Protein AF-W2DV90-F1 (afdb_monomer_lite)

Foldseek 3Di:
DKKKKAFADKPQVPVPPDDPDDDDLPWRWIKTKIAIDPPDPFADDLVVVQVLQCVVPVQKGFDFADRVRRIGMIIRTPDHDPHGGDMDIRDDPPDPPDPPPPPPDDD

Sequence (107 aa):
MIIKLTVSCIDNNDEESNLPSRFFPSAGSGHGWFQLEPATEEFPSHSVLSRALQEWNDDCVLMEYDATTGKGRFVIVDWYAPTSGTVIELGHVGDAGAIDRKISLSD

Radius of gyration: 16.85 Å; chains: 1; bounding box: 39×41×50 Å

pLDDT: mean 72.8, std 16.42, range [42.22, 91.19]

Secondary structure (DSSP, 8-state):
--EEEEEEEEE-----TT-----------EEEEEEE---SSSPPPHHHHHHHHHHH-TTEEEEEEETTTTEEEEEETTSPPPPTTPEEEE--TT-------------

Structure (mmCIF, N/CA/C/O backbone):
data_AF-W2DV90-F1
#
_entry.id   AF-W2DV90-F1
#
loop_
_atom_site.group_PDB
_atom_site.id
_atom_site.type_symbol
_atom_site.label_atom_id
_atom_site.label_alt_id
_atom_site.label_comp_id
_atom_site.label_asym_id
_atom_site.label_entity_id
_atom_site.label_seq_id
_atom_site.pdbx_PDB_ins_code
_atom_site.Cartn_x
_atom_site.Cartn_y
_atom_site.Cartn_z
_atom_site.occupancy
_atom_site.B_iso_or_equiv
_atom_site.auth_seq_id
_atom_site.auth_comp_id
_atom_site.auth_asym_id
_atom_site.auth_atom_id
_atom_site.pdbx_PDB_model_num
ATOM 1 N N . MET A 1 1 ? -15.623 -8.205 3.016 1.00 64.38 1 MET A N 1
ATOM 2 C CA . MET A 1 1 ? -14.766 -7.121 3.537 1.00 64.38 1 MET A CA 1
ATOM 3 C C . MET A 1 1 ? -13.965 -6.513 2.400 1.00 64.38 1 MET A C 1
ATOM 5 O O . MET A 1 1 ? -13.279 -7.249 1.709 1.00 64.38 1 MET A O 1
ATOM 9 N N . ILE A 1 2 ? -14.111 -5.207 2.180 1.00 73.38 2 ILE A N 1
ATOM 10 C CA . ILE A 1 2 ? -13.349 -4.436 1.186 1.00 73.38 2 ILE A CA 1
ATOM 11 C C . ILE A 1 2 ? -12.354 -3.590 1.974 1.00 73.38 2 ILE A C 1
ATOM 13 O O . ILE A 1 2 ? -12.765 -2.912 2.917 1.00 73.38 2 ILE A O 1
ATOM 17 N N . ILE A 1 3 ? -11.071 -3.650 1.623 1.00 84.38 3 ILE A N 1
ATOM 18 C CA . ILE A 1 3 ? -10.025 -2.880 2.304 1.00 84.38 3 ILE A CA 1
ATOM 19 C C . ILE A 1 3 ? -9.696 -1.682 1.422 1.00 84.38 3 ILE A C 1
ATOM 21 O O . ILE A 1 3 ? -9.261 -1.853 0.288 1.00 84.38 3 ILE A O 1
ATOM 25 N N . LYS A 1 4 ? -9.910 -0.470 1.935 1.00 86.94 4 LYS A N 1
ATOM 26 C CA . LYS A 1 4 ? -9.545 0.760 1.227 1.00 86.94 4 LYS A CA 1
ATOM 27 C C . LYS A 1 4 ? -8.239 1.287 1.791 1.00 86.94 4 LYS A C 1
ATOM 29 O O . LYS A 1 4 ? -8.156 1.558 2.989 1.00 86.94 4 LYS A O 1
ATOM 34 N N . LEU A 1 5 ? -7.237 1.420 0.934 1.00 88.38 5 LEU A N 1
ATOM 35 C CA . LEU A 1 5 ? -5.963 2.032 1.284 1.00 88.38 5 LEU A CA 1
ATOM 36 C C . LEU A 1 5 ? -5.772 3.303 0.465 1.00 88.38 5 LEU A C 1
ATOM 38 O O . LEU A 1 5 ? -5.913 3.306 -0.754 1.00 88.38 5 LEU A O 1
ATOM 42 N N . THR A 1 6 ? -5.440 4.387 1.142 1.00 90.19 6 THR A N 1
ATOM 43 C CA . THR A 1 6 ? -5.146 5.667 0.511 1.00 90.19 6 THR A CA 1
ATOM 44 C C . THR A 1 6 ? -3.642 5.846 0.492 1.00 90.19 6 THR A C 1
ATOM 46 O O . THR A 1 6 ? -2.996 5.871 1.544 1.00 90.19 6 THR A O 1
ATOM 49 N N . VAL A 1 7 ? -3.066 5.974 -0.698 1.00 88.62 7 VAL A N 1
ATOM 50 C CA . VAL A 1 7 ? -1.642 6.271 -0.843 1.00 88.62 7 VAL A CA 1
ATOM 51 C C . VAL A 1 7 ? -1.397 7.667 -0.291 1.00 88.62 7 VAL A C 1
ATOM 53 O O . VAL A 1 7 ? -1.967 8.643 -0.765 1.00 88.62 7 VAL A O 1
ATOM 56 N N . SER A 1 8 ? -0.578 7.773 0.744 1.00 85.69 8 SER A N 1
ATOM 57 C CA . SER A 1 8 ? -0.265 9.052 1.387 1.00 85.69 8 SER A CA 1
ATOM 58 C C . SER A 1 8 ? 0.985 9.690 0.790 1.00 85.69 8 SER A C 1
ATOM 60 O O . SER A 1 8 ? 1.056 10.909 0.670 1.00 85.69 8 SER A O 1
ATOM 62 N N . CYS A 1 9 ? 1.964 8.871 0.411 1.00 81.00 9 CYS A N 1
ATOM 63 C CA . CYS A 1 9 ? 3.214 9.325 -0.179 1.00 81.00 9 CYS A CA 1
ATOM 64 C C . CYS A 1 9 ? 3.724 8.272 -1.160 1.00 81.00 9 CYS A C 1
ATOM 66 O O . CYS A 1 9 ? 3.582 7.078 -0.900 1.00 81.00 9 CYS A O 1
ATOM 68 N N . ILE A 1 10 ? 4.355 8.714 -2.240 1.00 80.38 10 ILE A N 1
ATOM 69 C CA . ILE A 1 10 ? 5.123 7.853 -3.131 1.00 80.38 10 ILE A CA 1
ATOM 70 C C . ILE A 1 10 ? 6.570 8.316 -3.168 1.00 80.38 10 ILE A C 1
ATOM 72 O O . ILE A 1 10 ? 6.846 9.508 -3.259 1.00 80.38 10 ILE A O 1
ATOM 76 N N . ASP A 1 11 ? 7.469 7.346 -3.125 1.00 74.88 11 ASP A N 1
ATOM 77 C CA . ASP A 1 11 ? 8.871 7.473 -3.499 1.00 74.88 11 ASP A CA 1
ATOM 78 C C . ASP A 1 11 ? 9.059 6.572 -4.720 1.00 74.88 11 ASP A C 1
ATOM 80 O O . ASP A 1 11 ? 9.620 5.474 -4.693 1.00 74.88 11 ASP A O 1
ATOM 84 N N . ASN A 1 12 ? 8.452 7.021 -5.815 1.00 65.06 12 ASN A N 1
ATOM 85 C CA . ASN A 1 12 ? 9.002 6.715 -7.118 1.00 65.06 12 ASN A CA 1
ATOM 86 C C . ASN A 1 12 ? 10.237 7.604 -7.178 1.00 65.06 12 ASN A C 1
ATOM 88 O O . ASN A 1 12 ? 10.099 8.806 -6.972 1.00 65.06 12 ASN A O 1
ATOM 92 N N . ASN A 1 13 ? 11.427 7.038 -7.348 1.00 58.38 13 ASN A N 1
ATOM 93 C CA . ASN A 1 13 ? 12.667 7.797 -7.489 1.00 58.38 13 ASN A CA 1
ATOM 94 C C . ASN A 1 13 ? 12.619 8.630 -8.794 1.00 58.38 13 ASN A C 1
ATOM 96 O O . ASN A 1 13 ? 13.275 8.305 -9.778 1.00 58.38 13 ASN A O 1
ATOM 100 N N . ASP A 1 14 ? 11.777 9.665 -8.800 1.00 51.22 14 ASP A N 1
ATOM 101 C CA . ASP A 1 14 ? 11.445 10.590 -9.889 1.00 51.22 14 ASP A CA 1
ATOM 102 C C . ASP A 1 14 ? 12.391 11.804 -9.874 1.00 51.22 14 ASP A C 1
ATOM 104 O O . ASP A 1 14 ? 12.309 12.697 -10.717 1.00 51.22 14 ASP A O 1
ATOM 108 N N . GLU A 1 15 ? 13.361 11.833 -8.950 1.00 47.69 15 GLU A N 1
ATOM 109 C CA . GLU A 1 15 ? 14.490 12.768 -8.973 1.00 47.69 15 GLU A CA 1
ATOM 110 C C . GLU A 1 15 ? 15.501 12.414 -10.089 1.00 47.69 15 GLU A C 1
ATOM 112 O O . GLU A 1 15 ? 16.715 12.439 -9.904 1.00 47.69 15 GLU A O 1
ATOM 117 N N . GLU A 1 16 ? 14.998 12.120 -11.293 1.00 46.59 16 GLU A N 1
ATOM 118 C CA . GLU A 1 16 ? 15.754 12.082 -12.551 1.00 46.59 16 GLU A CA 1
ATOM 119 C C . GLU A 1 16 ? 15.677 13.434 -13.299 1.00 46.59 16 GLU A C 1
ATOM 121 O O . GLU A 1 16 ? 16.099 13.558 -14.443 1.00 46.59 16 GLU A O 1
ATOM 126 N N . SER A 1 17 ? 15.181 14.509 -12.670 1.00 47.00 17 SER A N 1
ATOM 127 C CA . SER A 1 17 ? 15.038 15.812 -13.348 1.00 47.00 17 SER A CA 1
ATOM 128 C C . SER A 1 17 ? 16.341 16.601 -13.567 1.00 47.00 17 SER A C 1
ATOM 130 O O . SER A 1 17 ? 16.271 17.728 -14.049 1.00 47.00 17 SER A O 1
ATOM 132 N N . ASN A 1 18 ? 17.537 16.076 -13.255 1.00 45.12 18 ASN A N 1
ATOM 133 C CA . ASN A 1 18 ? 18.783 16.850 -13.422 1.00 45.12 18 ASN A CA 1
ATOM 134 C C . ASN A 1 18 ? 20.053 16.072 -13.814 1.00 45.12 18 ASN A C 1
ATOM 136 O O . ASN A 1 18 ? 21.149 16.563 -13.548 1.00 45.12 18 ASN A O 1
ATOM 140 N N . LEU A 1 19 ? 19.983 14.911 -14.480 1.00 46.53 19 LEU A N 1
ATOM 141 C CA . LEU A 1 19 ? 21.201 14.320 -15.063 1.00 46.53 19 LEU A CA 1
ATOM 142 C C . LEU A 1 19 ? 20.987 13.812 -16.497 1.00 46.53 19 LEU A C 1
ATOM 144 O O . LEU A 1 19 ? 20.323 12.802 -16.708 1.00 46.53 19 LEU A O 1
ATOM 148 N N . PRO A 1 20 ? 21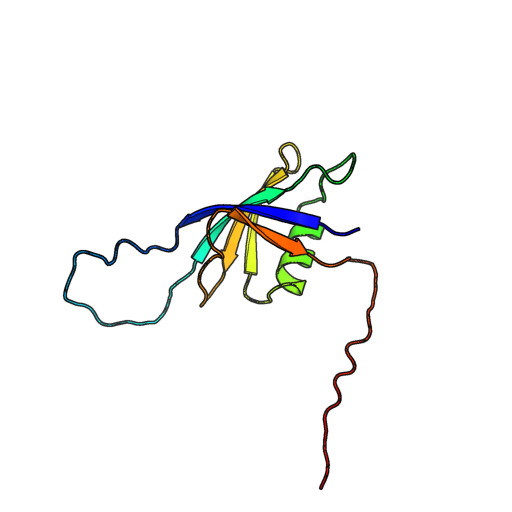.606 14.454 -17.509 1.00 51.22 20 PRO A N 1
ATOM 149 C CA . PRO A 1 20 ? 21.545 13.998 -18.886 1.00 51.22 20 PRO A CA 1
ATOM 150 C C . PRO A 1 20 ? 22.605 12.913 -19.096 1.00 51.22 20 PRO A C 1
ATOM 152 O O . PRO A 1 20 ? 23.633 13.190 -19.702 1.00 51.22 20 PRO A O 1
ATOM 155 N N . SER A 1 21 ? 22.429 11.713 -18.534 1.00 46.28 21 SER A N 1
ATOM 156 C CA . SER A 1 21 ? 23.147 10.475 -18.914 1.00 46.28 21 SER A CA 1
ATOM 157 C C . SER A 1 21 ? 22.941 9.376 -17.875 1.00 46.28 21 SER A C 1
ATOM 159 O O . SER A 1 21 ? 23.521 9.459 -16.796 1.00 46.28 21 SER A O 1
ATOM 161 N N . ARG A 1 22 ? 22.253 8.295 -18.256 1.00 50.44 22 ARG A N 1
ATOM 162 C CA . ARG A 1 22 ? 22.698 6.883 -18.161 1.00 50.44 22 ARG A CA 1
ATOM 163 C C . ARG A 1 22 ? 21.461 5.999 -18.279 1.00 50.44 22 ARG A C 1
ATOM 165 O O . ARG A 1 22 ? 20.632 5.964 -17.392 1.00 50.44 22 ARG A O 1
ATOM 172 N N . PHE A 1 23 ? 21.240 5.376 -19.435 1.00 52.41 23 PHE A N 1
ATOM 173 C CA . PHE A 1 23 ? 21.595 3.960 -19.605 1.00 52.41 23 PHE A CA 1
ATOM 174 C C . PHE A 1 23 ? 21.205 3.141 -18.369 1.00 52.41 23 PHE A C 1
ATOM 176 O O . PHE A 1 23 ? 22.032 3.029 -17.478 1.00 52.41 23 PHE A O 1
ATOM 183 N N . PHE A 1 24 ? 19.947 2.681 -18.320 1.00 46.66 24 PHE A N 1
ATOM 184 C CA . PHE A 1 24 ? 19.422 1.372 -17.875 1.00 46.66 24 PHE A CA 1
ATOM 185 C C . PHE A 1 24 ? 17.929 1.554 -17.516 1.00 46.66 24 PHE A C 1
ATOM 187 O O . PHE A 1 24 ? 17.633 1.965 -16.401 1.00 46.66 24 PHE A O 1
ATOM 194 N N . PRO A 1 25 ? 16.964 1.251 -18.408 1.00 46.09 25 PRO A N 1
ATOM 195 C CA . PRO A 1 25 ? 15.534 1.391 -18.097 1.00 46.09 25 PRO A CA 1
ATOM 196 C C . PRO A 1 25 ? 14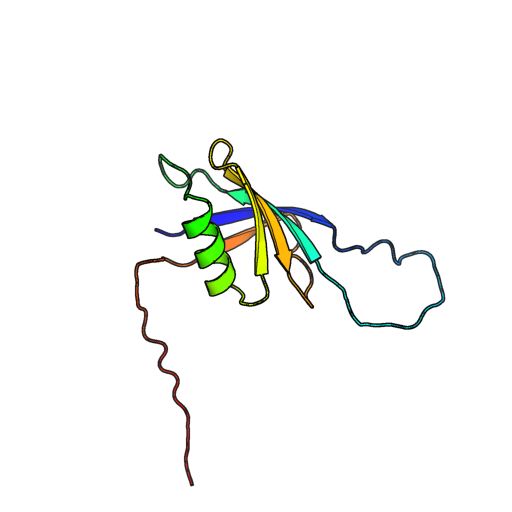.982 0.310 -17.142 1.00 46.09 25 PRO A C 1
ATOM 198 O O . PRO A 1 25 ? 13.774 0.133 -17.059 1.00 46.09 25 PRO A O 1
ATOM 201 N N . SER A 1 26 ? 15.825 -0.441 -16.430 1.00 42.22 26 SER A N 1
ATOM 202 C CA . SER A 1 26 ? 15.389 -1.604 -15.651 1.00 42.22 26 SER A CA 1
ATOM 203 C C . SER A 1 26 ? 15.758 -1.453 -14.185 1.00 42.22 26 SER A C 1
ATOM 205 O O . SER A 1 26 ? 16.905 -1.693 -13.820 1.00 42.22 26 SER A O 1
ATOM 207 N N . ALA A 1 27 ? 14.766 -1.054 -13.387 1.00 50.78 27 ALA A N 1
ATOM 208 C CA . ALA A 1 27 ? 14.533 -1.395 -11.973 1.00 50.78 27 ALA A CA 1
ATOM 209 C C . ALA A 1 27 ? 13.795 -0.250 -11.252 1.00 50.78 27 ALA A C 1
ATOM 211 O O . ALA A 1 27 ? 14.131 0.107 -10.124 1.00 50.78 27 ALA A O 1
ATOM 212 N N . GLY A 1 28 ? 12.797 0.359 -11.898 1.00 53.53 28 GLY A N 1
ATOM 213 C CA . GLY A 1 28 ? 11.884 1.262 -11.206 1.00 53.53 28 GLY A CA 1
ATOM 214 C C . GLY A 1 28 ? 11.018 0.441 -10.258 1.00 53.53 28 GLY A C 1
ATOM 215 O O . GLY A 1 28 ? 10.015 -0.114 -10.680 1.00 53.53 28 GLY A O 1
ATOM 216 N N . SER A 1 29 ? 11.442 0.291 -9.004 1.00 61.97 29 SER A N 1
ATOM 217 C CA . SER A 1 29 ? 10.560 -0.206 -7.948 1.00 61.97 29 SER A CA 1
ATOM 218 C C . SER A 1 29 ? 9.903 0.998 -7.297 1.00 61.97 29 SER A C 1
ATOM 220 O O . SER A 1 29 ? 10.576 1.783 -6.624 1.00 61.97 29 SER A O 1
ATOM 222 N N . GLY A 1 30 ? 8.610 1.178 -7.539 1.00 75.00 30 GLY A N 1
ATOM 223 C CA . GLY A 1 30 ? 7.851 2.263 -6.943 1.00 75.00 30 GLY A CA 1
ATOM 224 C C . GLY A 1 30 ? 7.538 1.959 -5.486 1.00 75.00 30 GLY A C 1
ATOM 225 O O . GLY A 1 30 ? 6.860 0.972 -5.190 1.00 75.00 30 GLY A O 1
ATOM 226 N N . HIS A 1 31 ? 8.005 2.800 -4.565 1.00 84.62 31 HIS A N 1
ATOM 227 C CA . HIS A 1 31 ? 7.658 2.670 -3.153 1.00 84.62 31 HIS A CA 1
ATOM 228 C C . HIS A 1 31 ? 6.452 3.542 -2.829 1.00 84.62 31 HIS A C 1
ATOM 230 O O . HIS A 1 31 ? 6.443 4.740 -3.100 1.00 84.62 31 HIS A O 1
ATOM 236 N N . GLY A 1 32 ? 5.432 2.943 -2.220 1.00 86.62 32 GLY A N 1
ATOM 237 C CA . GLY A 1 32 ? 4.222 3.640 -1.802 1.00 86.62 32 GLY A CA 1
ATOM 238 C C . GLY A 1 32 ? 3.999 3.494 -0.305 1.00 86.62 32 GLY A C 1
ATOM 239 O O . GLY A 1 32 ? 3.954 2.381 0.219 1.00 86.62 32 GLY A O 1
ATOM 240 N N . TRP A 1 33 ? 3.813 4.613 0.387 1.00 90.56 33 TRP A N 1
ATOM 241 C CA . TRP A 1 33 ? 3.243 4.638 1.729 1.00 90.56 33 TRP A CA 1
ATOM 242 C C . TRP A 1 33 ? 1.748 4.808 1.623 1.00 90.56 33 TRP A C 1
ATOM 244 O O . TRP A 1 33 ? 1.249 5.671 0.898 1.00 90.56 33 TRP A O 1
ATOM 254 N N . PHE A 1 34 ? 1.029 4.033 2.412 1.00 90.69 34 PHE A N 1
ATOM 255 C CA . PHE A 1 34 ? -0.417 4.070 2.440 1.00 90.69 34 PHE A CA 1
ATOM 256 C C . PHE A 1 34 ? -0.940 4.133 3.865 1.00 90.69 34 PHE A C 1
ATOM 258 O O . PHE A 1 34 ? -0.279 3.751 4.835 1.00 90.69 34 PHE A O 1
ATOM 265 N N . GLN A 1 35 ? -2.171 4.605 3.962 1.00 91.19 35 GLN A N 1
ATOM 266 C CA . GLN A 1 35 ? -2.963 4.597 5.172 1.00 91.19 35 GLN A CA 1
ATOM 267 C C . GLN A 1 35 ? -4.290 3.920 4.855 1.00 91.19 35 GLN A C 1
ATOM 269 O O . GLN A 1 35 ? -4.972 4.292 3.902 1.00 91.19 35 GLN A O 1
ATOM 274 N N . LEU A 1 36 ? -4.641 2.909 5.638 1.00 88.94 36 LEU A N 1
ATOM 275 C CA . LEU A 1 36 ? -5.948 2.284 5.568 1.00 88.94 36 LEU A CA 1
ATOM 276 C C . LEU A 1 36 ? -7.008 3.250 6.089 1.00 88.94 36 LEU A C 1
ATOM 278 O O . LEU A 1 36 ? -6.827 3.901 7.120 1.00 88.94 36 LEU A O 1
ATOM 282 N N . GLU A 1 37 ? -8.130 3.307 5.388 1.00 83.44 37 GLU A N 1
ATOM 283 C CA . GLU A 1 37 ? -9.316 3.981 5.898 1.00 83.44 37 GLU A CA 1
ATOM 284 C C . GLU A 1 37 ? -9.894 3.146 7.056 1.00 83.44 37 GLU A C 1
ATOM 286 O O . GLU A 1 37 ? -9.962 1.915 6.941 1.00 83.44 37 GLU A O 1
ATOM 291 N N . PRO A 1 38 ? -10.339 3.773 8.160 1.00 71.38 38 PRO A N 1
ATOM 292 C CA . PRO A 1 38 ? -11.040 3.088 9.242 1.00 71.38 38 PRO A CA 1
ATOM 293 C C . PRO A 1 38 ? -12.446 2.691 8.767 1.00 71.38 38 PRO A C 1
ATOM 295 O O . PRO A 1 38 ? -13.446 3.322 9.096 1.00 71.38 38 PRO A O 1
ATOM 298 N N . ALA A 1 39 ? -12.520 1.669 7.916 1.00 61.75 39 ALA A N 1
ATOM 299 C CA . ALA A 1 39 ? -13.770 1.158 7.362 1.00 61.75 39 ALA A CA 1
ATOM 300 C C . ALA A 1 39 ? -14.461 0.153 8.304 1.00 61.75 39 ALA A C 1
ATOM 302 O O . ALA A 1 39 ? -15.661 -0.081 8.174 1.00 61.75 39 ALA A O 1
ATOM 303 N N . THR A 1 40 ? -13.717 -0.441 9.243 1.00 58.28 40 THR A N 1
ATOM 304 C CA . THR A 1 40 ? -14.180 -1.438 10.222 1.00 58.28 40 THR A CA 1
ATOM 305 C C . THR A 1 40 ? -13.600 -1.144 11.606 1.00 58.28 40 THR A C 1
ATOM 307 O O . THR A 1 40 ? -12.607 -0.430 11.715 1.00 58.28 40 THR A O 1
ATOM 310 N N . GLU A 1 41 ? -14.207 -1.698 12.664 1.00 63.62 41 GLU A N 1
ATOM 311 C CA . GLU A 1 41 ? -13.746 -1.538 14.060 1.00 63.62 41 GLU A CA 1
ATOM 312 C C . GLU A 1 41 ? -12.291 -1.990 14.270 1.00 63.62 41 GLU A C 1
ATOM 314 O O . GLU A 1 41 ? -11.619 -1.507 15.178 1.00 63.62 41 GLU A O 1
ATOM 319 N N . GLU A 1 42 ? -11.787 -2.870 13.400 1.00 73.69 42 GLU A N 1
ATOM 320 C CA . GLU A 1 42 ? -10.433 -3.411 13.459 1.00 73.69 42 GLU A CA 1
ATOM 321 C C . GLU A 1 42 ? -9.771 -3.377 12.078 1.00 73.69 42 GLU A C 1
ATOM 323 O O . GLU A 1 42 ? -10.402 -3.671 11.055 1.00 73.69 42 GLU A O 1
ATOM 328 N N . PHE A 1 43 ? -8.487 -3.019 12.045 1.00 82.69 43 PHE A N 1
ATOM 329 C CA . PHE A 1 43 ? -7.678 -3.078 10.835 1.00 82.69 43 PHE A CA 1
ATOM 330 C C . PHE A 1 43 ? -7.298 -4.533 10.490 1.00 82.69 43 PHE A C 1
ATOM 332 O O . PHE A 1 43 ? -7.105 -5.354 11.392 1.00 82.69 43 PHE A O 1
ATOM 339 N N . PRO A 1 44 ? -7.175 -4.886 9.194 1.00 83.81 44 PRO A N 1
ATOM 340 C CA . PRO A 1 44 ? -6.801 -6.237 8.783 1.00 83.81 44 PRO A CA 1
ATOM 341 C C . PRO A 1 44 ? -5.403 -6.602 9.289 1.00 83.81 44 PRO A C 1
ATOM 343 O O . PRO A 1 44 ? -4.522 -5.761 9.365 1.00 83.81 44 PRO A O 1
ATOM 346 N N . SER A 1 45 ? -5.145 -7.874 9.586 1.00 86.81 45 SER A N 1
ATOM 347 C CA . SER A 1 45 ? -3.791 -8.310 9.947 1.00 86.81 45 SER A CA 1
ATOM 348 C C . SER A 1 45 ? -2.831 -8.244 8.751 1.00 86.81 45 SER A C 1
ATOM 350 O O . SER A 1 45 ? -3.252 -8.352 7.598 1.00 86.81 45 SER A O 1
ATOM 352 N N . HIS A 1 46 ? -1.523 -8.182 9.024 1.00 88.38 46 HIS A N 1
ATOM 353 C CA . HIS A 1 46 ? -0.470 -8.133 7.999 1.00 88.38 46 HIS A CA 1
ATOM 354 C C . HIS A 1 46 ? -0.634 -9.201 6.905 1.00 88.38 46 HIS A C 1
ATOM 356 O O . HIS A 1 46 ? -0.523 -8.902 5.720 1.00 88.38 46 HIS A O 1
ATOM 362 N N . SER A 1 47 ? -0.936 -10.448 7.276 1.00 86.56 47 SER A N 1
ATOM 363 C CA . SER A 1 47 ? -1.121 -11.544 6.313 1.00 86.56 47 SER A CA 1
ATOM 364 C C . SER A 1 47 ? -2.336 -11.349 5.402 1.00 86.56 47 SER A C 1
ATOM 366 O O . SER A 1 47 ? -2.272 -11.687 4.224 1.00 86.56 47 SER A O 1
ATOM 368 N N . VAL A 1 48 ? -3.431 -10.788 5.927 1.00 86.81 48 VAL A N 1
ATOM 369 C CA . VAL A 1 48 ? -4.645 -10.502 5.146 1.00 86.81 48 VAL A CA 1
ATOM 370 C C . VAL A 1 48 ? -4.362 -9.386 4.150 1.00 86.81 48 VAL A C 1
ATOM 372 O O . VAL A 1 48 ? -4.681 -9.523 2.973 1.00 86.81 48 VAL A O 1
ATOM 375 N N . LEU A 1 49 ? -3.707 -8.315 4.606 1.00 86.94 49 LEU A N 1
ATOM 376 C CA . LEU A 1 49 ? -3.355 -7.182 3.759 1.00 86.94 49 LEU A CA 1
ATOM 377 C C . LEU A 1 49 ? -2.341 -7.563 2.673 1.00 86.94 49 LEU A C 1
ATOM 379 O O . LEU A 1 49 ? -2.534 -7.223 1.513 1.00 86.94 49 LEU A O 1
ATOM 383 N N . SER A 1 50 ? -1.293 -8.306 3.035 1.00 87.31 50 SER A N 1
ATOM 384 C CA . SER A 1 50 ? -0.270 -8.786 2.097 1.00 87.31 50 SER A CA 1
ATOM 385 C C . SER A 1 50 ? -0.864 -9.672 1.006 1.00 87.31 50 SER A C 1
ATOM 387 O O . SER A 1 50 ? -0.489 -9.553 -0.158 1.00 87.31 50 SER A O 1
ATOM 389 N N . ARG A 1 51 ? -1.812 -10.543 1.363 1.00 86.81 51 ARG A N 1
ATOM 390 C CA . ARG A 1 51 ? -2.529 -11.356 0.384 1.00 86.81 51 ARG A CA 1
ATOM 391 C C . ARG A 1 51 ? -3.429 -10.496 -0.504 1.00 86.81 51 ARG A C 1
ATOM 393 O O . ARG A 1 51 ? -3.381 -10.645 -1.715 1.00 86.81 51 ARG A O 1
ATOM 400 N N . ALA A 1 52 ? -4.205 -9.584 0.076 1.00 86.88 52 ALA A N 1
ATOM 401 C CA . ALA A 1 52 ? -5.108 -8.722 -0.683 1.00 86.88 52 ALA A CA 1
ATOM 402 C C . ALA A 1 52 ? -4.357 -7.794 -1.662 1.00 86.88 52 ALA A C 1
ATOM 404 O O . ALA A 1 52 ? -4.845 -7.548 -2.762 1.00 86.88 52 ALA A O 1
ATOM 405 N N . LEU A 1 53 ? -3.160 -7.322 -1.292 1.00 86.38 53 LEU A N 1
ATOM 406 C CA . LEU A 1 53 ? -2.270 -6.559 -2.175 1.00 86.38 53 LEU A CA 1
ATOM 407 C C . LEU A 1 53 ? -1.742 -7.399 -3.341 1.00 86.38 53 LEU A C 1
ATOM 409 O O . LEU A 1 53 ? -1.784 -6.918 -4.466 1.00 86.38 53 LEU A O 1
ATOM 413 N N . GLN A 1 54 ? -1.325 -8.644 -3.091 1.00 85.88 54 GLN A N 1
ATOM 414 C CA . GLN A 1 54 ? -0.901 -9.570 -4.151 1.00 85.88 54 GLN A CA 1
ATOM 415 C C . GLN A 1 54 ? -2.057 -9.955 -5.086 1.00 85.88 54 GLN A C 1
ATOM 417 O O . GLN A 1 54 ? -1.869 -10.068 -6.290 1.00 85.88 54 GLN A O 1
ATOM 422 N N . GLU A 1 55 ? -3.273 -10.129 -4.556 1.00 85.62 55 GLU A N 1
ATOM 423 C CA . GLU A 1 55 ? -4.462 -10.382 -5.385 1.00 85.62 55 GLU A CA 1
ATOM 424 C C . GLU A 1 55 ? -4.837 -9.158 -6.240 1.00 85.62 55 GLU A C 1
ATOM 426 O O . GLU A 1 55 ? -5.370 -9.317 -7.338 1.00 85.62 55 GLU A O 1
ATOM 431 N N . TRP A 1 56 ? -4.556 -7.942 -5.759 1.00 85.06 56 TRP A N 1
ATOM 432 C CA . TRP A 1 56 ? -4.729 -6.710 -6.533 1.00 85.06 56 TRP A CA 1
ATOM 433 C C . TRP A 1 56 ? -3.660 -6.552 -7.620 1.00 85.06 56 TRP A C 1
ATOM 435 O O . TRP A 1 56 ? -3.985 -6.185 -8.750 1.00 85.06 56 TRP A O 1
ATOM 445 N N . ASN A 1 57 ? -2.399 -6.822 -7.284 1.00 82.50 57 ASN A N 1
ATOM 446 C CA . ASN A 1 57 ? -1.276 -6.783 -8.206 1.00 82.50 57 ASN A CA 1
ATOM 447 C C . ASN A 1 57 ? -0.196 -7.771 -7.739 1.00 82.50 57 ASN A C 1
ATOM 449 O O . ASN A 1 57 ? 0.338 -7.618 -6.641 1.00 82.50 57 ASN A O 1
ATOM 453 N N . ASP A 1 58 ? 0.132 -8.751 -8.583 1.00 83.00 58 ASP A N 1
ATOM 454 C CA . ASP A 1 58 ? 1.111 -9.812 -8.293 1.00 83.00 58 ASP A CA 1
ATOM 455 C C . ASP A 1 58 ? 2.503 -9.232 -7.986 1.00 83.00 58 ASP A C 1
ATOM 457 O O . ASP A 1 58 ? 3.215 -9.722 -7.111 1.00 83.00 58 ASP A O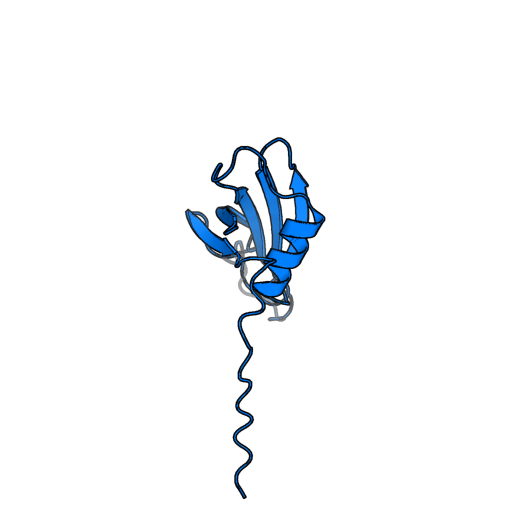 1
ATOM 461 N N . ASP A 1 59 ? 2.836 -8.102 -8.616 1.00 84.31 59 ASP A N 1
ATOM 462 C CA . ASP A 1 59 ? 4.097 -7.386 -8.425 1.00 84.31 59 ASP A CA 1
ATOM 463 C C . ASP A 1 59 ? 4.113 -6.480 -7.177 1.00 84.31 59 ASP A C 1
ATOM 465 O O . ASP A 1 59 ? 5.126 -5.842 -6.873 1.00 84.31 59 ASP A O 1
ATOM 469 N N . CYS A 1 60 ? 2.999 -6.382 -6.440 1.00 84.38 60 CYS A N 1
ATOM 470 C CA . CYS A 1 60 ? 2.888 -5.553 -5.243 1.00 84.38 60 CYS A CA 1
ATOM 471 C C . CYS A 1 60 ? 3.257 -6.337 -3.978 1.00 84.38 60 CYS A C 1
ATOM 473 O O . CYS A 1 60 ? 2.553 -7.249 -3.537 1.00 84.38 60 CYS A O 1
ATOM 475 N N . VAL A 1 61 ? 4.351 -5.926 -3.339 1.00 86.50 61 VAL A N 1
ATOM 476 C CA . VAL A 1 61 ? 4.910 -6.595 -2.166 1.00 86.50 61 VAL A CA 1
ATOM 477 C C . VAL A 1 61 ? 4.685 -5.787 -0.888 1.00 86.50 61 VAL A C 1
ATOM 479 O O . VAL A 1 61 ? 5.074 -4.623 -0.751 1.00 86.50 61 VAL A O 1
ATOM 482 N N . LEU A 1 62 ? 4.082 -6.495 0.072 1.00 90.19 62 LEU A N 1
ATOM 483 C CA . LEU A 1 62 ? 3.963 -6.198 1.500 1.00 90.19 62 LEU A CA 1
ATOM 484 C C . LEU A 1 62 ? 5.300 -5.879 2.188 1.00 90.19 62 LEU A C 1
ATOM 486 O O . LEU A 1 62 ? 5.920 -6.843 2.623 1.00 90.19 62 LEU A O 1
ATOM 490 N N . MET A 1 63 ? 5.752 -4.625 2.331 1.00 89.12 63 MET A N 1
ATOM 491 C CA . MET A 1 63 ? 7.018 -4.347 3.040 1.00 89.12 63 MET A CA 1
ATOM 492 C C . MET A 1 63 ? 6.827 -4.161 4.544 1.00 89.12 63 MET A C 1
ATOM 494 O O . MET A 1 63 ? 7.403 -4.894 5.344 1.00 89.12 63 MET A O 1
ATOM 498 N N . GLU A 1 64 ? 6.036 -3.164 4.933 1.00 89.56 64 GLU A N 1
ATOM 499 C CA . GLU A 1 64 ? 5.820 -2.813 6.336 1.00 89.56 64 GLU A CA 1
ATOM 500 C C . GLU A 1 64 ? 4.351 -2.493 6.556 1.00 89.56 64 GLU A C 1
ATOM 502 O O . GLU A 1 64 ? 3.706 -1.854 5.725 1.00 89.56 64 GLU A O 1
ATOM 507 N N . TYR A 1 65 ? 3.809 -2.917 7.690 1.00 91.19 65 TYR A N 1
ATOM 508 C CA . TYR A 1 65 ? 2.434 -2.616 8.040 1.00 91.19 65 TYR A CA 1
ATOM 509 C C . TYR A 1 65 ? 2.227 -2.632 9.546 1.00 91.19 65 TYR A C 1
ATOM 511 O O . TYR A 1 65 ? 2.525 -3.619 10.218 1.00 91.19 65 TYR A O 1
ATOM 519 N N . ASP A 1 66 ? 1.666 -1.540 10.049 1.00 89.88 66 ASP A N 1
ATOM 520 C CA . ASP A 1 66 ? 1.278 -1.368 11.433 1.00 89.88 66 ASP A CA 1
ATOM 521 C C . ASP A 1 66 ? -0.248 -1.472 11.561 1.00 89.88 66 ASP A C 1
ATOM 523 O O . ASP A 1 66 ? -0.998 -0.580 11.160 1.00 89.88 66 ASP A O 1
ATOM 527 N N . ALA A 1 67 ? -0.714 -2.580 12.143 1.00 84.75 67 ALA A N 1
ATOM 528 C CA . ALA A 1 67 ? -2.139 -2.847 12.349 1.00 84.75 67 ALA A CA 1
ATOM 529 C C . ALA A 1 67 ? -2.779 -1.945 13.421 1.00 84.75 67 ALA A C 1
ATOM 531 O O . ALA A 1 67 ? -3.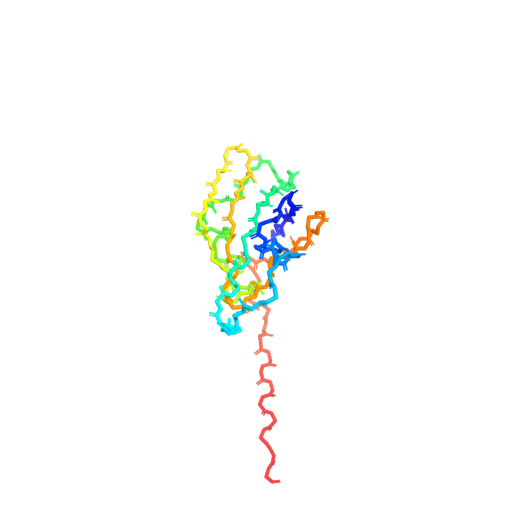998 -1.839 13.477 1.00 84.75 67 ALA A O 1
ATOM 532 N N . THR A 1 68 ? -1.977 -1.284 14.263 1.00 85.19 68 THR A N 1
ATOM 533 C CA . THR A 1 68 ? -2.478 -0.368 15.303 1.00 85.19 68 THR A CA 1
ATOM 534 C C . THR A 1 68 ? -2.938 0.956 14.696 1.00 85.19 68 THR A C 1
ATOM 536 O O . THR A 1 68 ? -3.951 1.521 15.098 1.00 85.19 68 THR A O 1
ATOM 539 N N . THR A 1 69 ? -2.183 1.460 13.723 1.00 85.62 69 THR A N 1
ATOM 540 C CA . THR A 1 69 ? -2.420 2.750 13.063 1.00 85.62 69 THR A CA 1
ATOM 541 C C . THR A 1 69 ? -3.027 2.611 11.669 1.00 85.62 69 THR A C 1
ATOM 543 O O . THR A 1 69 ? -3.466 3.611 11.103 1.00 85.62 69 THR A O 1
ATOM 546 N N . GLY A 1 70 ? -3.028 1.404 11.097 1.00 86.38 70 GLY A N 1
ATOM 547 C CA . GLY A 1 70 ? -3.463 1.151 9.726 1.00 86.38 70 GLY A CA 1
ATOM 548 C C . GLY A 1 70 ? -2.501 1.712 8.676 1.00 86.38 70 GLY A C 1
ATOM 549 O O . GLY A 1 70 ? -2.879 1.846 7.516 1.00 86.38 70 GLY A O 1
ATOM 550 N N . LYS A 1 71 ? -1.273 2.075 9.053 1.00 90.38 71 LYS A N 1
ATOM 551 C CA . LYS A 1 71 ? -0.274 2.640 8.138 1.00 90.38 71 LYS A CA 1
ATOM 552 C C . LYS A 1 71 ? 0.692 1.571 7.673 1.00 90.38 71 LYS A C 1
ATOM 554 O O . LYS A 1 71 ? 1.048 0.672 8.428 1.00 90.38 71 LY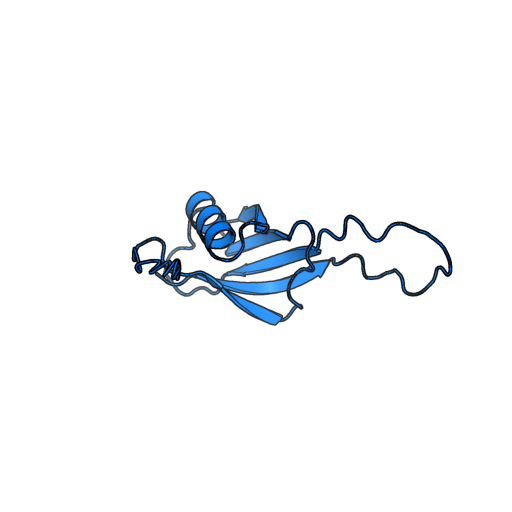S A O 1
ATOM 559 N N . GLY A 1 72 ? 1.157 1.691 6.441 1.00 90.94 72 GLY A N 1
ATOM 560 C CA . GLY A 1 72 ? 2.152 0.774 5.921 1.00 90.94 72 GLY A CA 1
ATOM 561 C C . GLY A 1 72 ? 2.871 1.298 4.695 1.00 90.94 72 GLY A C 1
ATOM 562 O O . GLY A 1 72 ? 2.646 2.417 4.228 1.00 90.94 72 GLY A O 1
ATOM 563 N N . ARG A 1 73 ? 3.749 0.446 4.187 1.00 89.31 73 ARG A N 1
ATOM 564 C CA . ARG A 1 73 ? 4.535 0.639 2.981 1.00 89.31 73 ARG A CA 1
ATOM 565 C C . ARG A 1 73 ? 4.450 -0.616 2.126 1.00 89.31 73 ARG A C 1
ATOM 567 O O . ARG A 1 73 ? 4.634 -1.728 2.623 1.00 89.31 73 ARG A O 1
ATOM 574 N N . PHE A 1 74 ? 4.215 -0.421 0.838 1.00 89.38 74 PHE A N 1
ATOM 575 C CA . PHE A 1 74 ? 4.363 -1.450 -0.182 1.00 89.38 74 PHE A CA 1
ATOM 576 C C . PHE A 1 74 ? 5.396 -1.011 -1.218 1.00 89.38 74 PHE A C 1
ATOM 578 O O . PHE A 1 74 ? 5.760 0.166 -1.318 1.00 89.38 74 PHE A O 1
ATOM 585 N N . VAL A 1 75 ? 5.871 -1.978 -1.987 1.00 85.62 75 VAL A N 1
ATOM 586 C CA . VAL A 1 75 ? 6.687 -1.747 -3.176 1.00 85.62 75 VAL A CA 1
ATOM 587 C C . VAL A 1 75 ? 6.020 -2.435 -4.352 1.00 85.62 75 VAL A C 1
ATOM 589 O O . VAL A 1 75 ? 5.513 -3.541 -4.192 1.00 85.62 75 VAL A O 1
ATOM 592 N N . ILE A 1 76 ? 5.998 -1.786 -5.511 1.00 85.25 76 ILE A N 1
ATOM 593 C CA . ILE A 1 76 ? 5.597 -2.436 -6.757 1.00 85.25 76 ILE A CA 1
ATOM 594 C C . ILE A 1 76 ? 6.861 -2.684 -7.568 1.00 85.25 76 ILE A C 1
ATOM 596 O O . ILE A 1 76 ? 7.605 -1.751 -7.872 1.00 85.25 76 ILE A O 1
ATOM 600 N N . VAL A 1 77 ? 7.146 -3.954 -7.839 1.00 77.62 77 VAL A N 1
ATOM 601 C CA . VAL A 1 77 ? 8.315 -4.371 -8.616 1.00 77.62 77 VAL A CA 1
ATOM 602 C C . VAL A 1 77 ? 8.020 -4.137 -10.098 1.00 77.62 77 VAL A C 1
ATOM 604 O O . VAL A 1 77 ? 6.910 -4.382 -10.548 1.00 77.62 77 VAL A O 1
ATOM 607 N N . ASP A 1 78 ? 8.992 -3.613 -10.847 1.00 70.38 78 ASP A N 1
ATOM 608 C CA . ASP A 1 78 ? 8.858 -3.292 -12.284 1.00 70.38 78 ASP A CA 1
ATOM 609 C C . ASP A 1 78 ? 7.763 -2.257 -12.629 1.00 70.38 78 ASP A C 1
ATOM 611 O O . ASP A 1 78 ? 7.477 -1.993 -13.797 1.00 70.38 78 ASP A O 1
ATOM 615 N N . TRP A 1 79 ? 7.168 -1.615 -11.619 1.00 71.50 79 TRP A N 1
ATOM 616 C CA . TRP A 1 79 ? 6.078 -0.666 -11.800 1.00 71.50 79 TRP A CA 1
ATOM 617 C C . TRP A 1 79 ? 6.172 0.531 -10.858 1.00 71.50 79 TRP A C 1
ATOM 619 O O . TRP A 1 79 ? 6.808 0.501 -9.804 1.00 71.50 79 TRP A O 1
ATOM 629 N N . TYR A 1 80 ? 5.486 1.605 -11.239 1.00 71.06 80 TYR A N 1
ATOM 630 C CA . TYR A 1 80 ? 5.404 2.826 -10.444 1.00 71.06 80 TYR A CA 1
ATOM 631 C C . TYR A 1 80 ? 4.328 2.704 -9.367 1.00 71.06 80 TYR A C 1
ATOM 633 O O . TYR A 1 80 ? 3.228 2.206 -9.620 1.00 71.06 80 TYR A O 1
ATOM 641 N N . ALA A 1 81 ? 4.621 3.215 -8.169 1.00 76.75 81 ALA A N 1
ATOM 642 C CA . ALA A 1 81 ? 3.623 3.317 -7.122 1.00 76.75 81 ALA A CA 1
ATOM 643 C C . ALA A 1 81 ? 2.536 4.319 -7.555 1.00 76.75 81 ALA A C 1
ATOM 645 O O . ALA A 1 81 ? 2.866 5.381 -8.099 1.00 76.75 81 ALA A O 1
ATOM 646 N N . PRO A 1 82 ? 1.250 4.001 -7.320 1.00 76.50 82 PRO A N 1
ATOM 647 C CA . PRO A 1 82 ? 0.141 4.882 -7.660 1.00 76.50 82 PRO A CA 1
ATOM 648 C C . PRO A 1 82 ? 0.261 6.213 -6.924 1.00 76.50 82 PRO A C 1
ATOM 650 O O . PRO A 1 82 ? 0.617 6.237 -5.753 1.00 76.50 82 PRO A O 1
ATOM 653 N N . THR A 1 83 ? -0.057 7.318 -7.596 1.00 77.81 83 THR A N 1
ATOM 654 C CA . THR A 1 83 ? 0.154 8.685 -7.099 1.00 77.81 83 THR A CA 1
ATOM 655 C C . THR A 1 83 ? -0.418 8.907 -5.697 1.00 77.81 83 THR A C 1
ATOM 657 O O . THR A 1 83 ? -1.498 8.404 -5.375 1.00 77.81 83 THR A O 1
ATOM 660 N N . SER A 1 84 ? 0.253 9.723 -4.880 1.00 81.50 84 SER A N 1
ATOM 661 C CA . SER A 1 84 ? -0.280 10.184 -3.592 1.00 81.50 84 SER A CA 1
ATOM 662 C C . SER A 1 84 ? -1.708 10.727 -3.743 1.00 81.50 84 SER A C 1
ATOM 664 O O . SER A 1 84 ? -1.995 11.509 -4.648 1.00 81.50 84 SER A O 1
ATOM 666 N N . GLY A 1 85 ? -2.605 10.308 -2.856 1.00 83.50 85 GLY A N 1
ATOM 667 C CA . GLY A 1 85 ? -4.042 10.581 -2.906 1.00 83.50 85 GLY A CA 1
ATOM 668 C C . GLY A 1 85 ? -4.862 9.521 -3.649 1.00 83.50 85 GLY A C 1
ATOM 669 O O . GLY A 1 85 ? -6.089 9.572 -3.598 1.00 83.50 85 GLY A O 1
ATOM 670 N N . THR A 1 86 ? -4.223 8.547 -4.305 1.00 86.31 86 THR A N 1
ATOM 671 C CA . THR A 1 86 ? -4.934 7.426 -4.936 1.00 86.31 86 THR A CA 1
ATOM 672 C C . THR A 1 86 ? -5.509 6.502 -3.869 1.00 86.31 86 THR A C 1
ATOM 674 O O . THR A 1 86 ? -4.799 6.078 -2.957 1.00 86.31 86 THR A O 1
ATOM 677 N N . VAL A 1 87 ? -6.788 6.155 -4.005 1.00 87.94 87 VAL A N 1
ATOM 678 C CA . VAL A 1 87 ? -7.450 5.151 -3.168 1.00 87.94 87 VAL A CA 1
ATOM 679 C C . VAL A 1 87 ? -7.441 3.822 -3.916 1.00 87.94 87 VAL A C 1
ATOM 681 O O . VAL A 1 87 ? -8.012 3.723 -5.000 1.00 87.94 87 VAL A O 1
ATOM 684 N N . ILE A 1 88 ? -6.794 2.808 -3.344 1.00 85.38 88 ILE A N 1
ATOM 685 C CA . ILE A 1 88 ? -6.811 1.436 -3.854 1.00 85.38 88 ILE A CA 1
ATOM 686 C C . ILE A 1 88 ? -7.821 0.636 -3.037 1.00 85.38 88 ILE A C 1
ATOM 688 O O . ILE A 1 88 ? -7.739 0.553 -1.808 1.00 85.38 88 ILE A O 1
ATOM 692 N N . GLU A 1 89 ? -8.787 0.048 -3.731 1.00 87.12 89 GLU A N 1
ATOM 693 C CA . GLU A 1 89 ? -9.793 -0.827 -3.141 1.00 87.12 89 GLU A CA 1
ATOM 694 C C . GLU A 1 89 ? -9.347 -2.279 -3.332 1.00 87.12 89 GLU A C 1
ATOM 696 O O . GLU A 1 89 ? -9.432 -2.829 -4.430 1.00 87.12 89 GLU A O 1
ATOM 701 N N . LEU A 1 90 ? -8.841 -2.903 -2.267 1.00 83.75 90 LEU A N 1
ATOM 702 C CA . LEU A 1 90 ? -8.470 -4.313 -2.285 1.00 83.75 90 LEU A CA 1
ATOM 703 C C . LEU A 1 90 ? -9.723 -5.170 -2.087 1.00 83.75 90 LEU A C 1
ATOM 705 O O . LEU A 1 90 ? -10.508 -4.969 -1.148 1.00 83.75 90 LEU A O 1
ATOM 709 N N . GLY A 1 91 ? -9.898 -6.121 -3.003 1.00 67.88 91 GLY A N 1
ATOM 710 C CA . GLY A 1 91 ? -11.034 -7.031 -3.047 1.00 67.88 91 GLY A CA 1
ATOM 711 C C . GLY A 1 91 ? -11.113 -7.983 -1.851 1.00 67.88 91 GLY A C 1
ATOM 712 O O . GLY A 1 91 ? -10.176 -8.165 -1.075 1.00 67.88 91 GLY A O 1
ATOM 713 N N . HIS A 1 92 ? -12.283 -8.593 -1.700 1.00 57.88 92 HIS A N 1
ATOM 714 C CA . HIS A 1 92 ? -12.624 -9.480 -0.598 1.00 57.88 92 HIS A CA 1
ATOM 715 C C . HIS A 1 92 ? -11.814 -10.785 -0.614 1.00 57.88 92 HIS A C 1
ATOM 717 O O . HIS A 1 92 ? -12.073 -11.656 -1.441 1.00 57.88 92 HIS A O 1
ATOM 723 N N . VAL A 1 93 ? -10.953 -10.997 0.390 1.00 54.03 93 VAL A N 1
ATOM 724 C CA . VAL A 1 93 ? -10.554 -12.354 0.814 1.00 54.03 93 VAL A CA 1
ATOM 725 C C . VAL A 1 93 ? -11.796 -13.034 1.397 1.00 54.03 93 VAL A C 1
ATOM 727 O O . VAL A 1 93 ? -12.043 -13.002 2.598 1.00 54.03 93 VAL A O 1
ATOM 730 N N . GLY A 1 94 ? -12.647 -13.569 0.528 1.00 48.72 94 GLY A N 1
ATOM 731 C CA . GLY A 1 94 ? -13.890 -14.222 0.933 1.00 48.72 94 GLY A CA 1
ATOM 732 C C . GLY A 1 94 ? -14.973 -14.300 -0.136 1.00 48.72 94 GLY A C 1
ATOM 733 O O . GLY A 1 94 ? -16.060 -14.778 0.171 1.00 48.72 94 GLY A O 1
ATOM 734 N N . ASP A 1 95 ? -14.718 -13.857 -1.367 1.00 43.44 95 ASP A N 1
ATOM 735 C CA . ASP A 1 95 ? -15.543 -14.246 -2.506 1.00 43.44 95 ASP A CA 1
ATOM 736 C C . ASP A 1 95 ? -14.625 -14.855 -3.557 1.00 43.44 95 ASP A C 1
ATOM 738 O O . ASP A 1 95 ? -13.836 -14.166 -4.199 1.00 43.44 95 ASP A O 1
ATOM 742 N N . ALA A 1 96 ? -14.693 -16.178 -3.684 1.00 46.94 96 ALA A N 1
ATOM 743 C CA . ALA A 1 96 ? -14.209 -16.890 -4.851 1.00 46.94 96 ALA A CA 1
ATOM 744 C C . ALA A 1 96 ? -15.086 -16.487 -6.050 1.00 46.94 96 ALA A C 1
ATOM 746 O O . ALA A 1 96 ? -15.910 -17.263 -6.530 1.00 46.94 96 ALA A O 1
ATOM 747 N N . GLY A 1 97 ? -14.929 -15.245 -6.502 1.00 43.00 97 GLY A N 1
ATOM 748 C CA . GLY A 1 97 ? -15.482 -14.753 -7.746 1.00 43.00 97 GLY A CA 1
ATOM 749 C C . GLY A 1 97 ? -14.743 -15.450 -8.875 1.00 43.00 97 GLY A C 1
ATOM 750 O O . GLY A 1 97 ? -13.559 -15.208 -9.100 1.00 43.00 97 GLY A O 1
ATOM 751 N N . ALA A 1 98 ? -15.438 -16.380 -9.523 1.00 49.69 98 ALA A N 1
ATOM 752 C CA . ALA A 1 98 ? -14.975 -17.173 -10.646 1.00 49.69 98 ALA A CA 1
ATOM 753 C C . ALA A 1 98 ? -14.094 -16.366 -11.614 1.00 49.69 98 ALA A C 1
ATOM 755 O O . ALA A 1 98 ? -14.577 -15.502 -12.345 1.00 49.69 98 ALA A O 1
ATOM 756 N N . ILE A 1 99 ? -12.807 -16.712 -11.682 1.00 52.31 99 ILE A N 1
ATOM 757 C CA . ILE A 1 99 ? -12.018 -16.430 -12.875 1.00 52.31 99 ILE A CA 1
ATOM 758 C C . ILE A 1 99 ? -12.544 -17.340 -13.994 1.00 52.31 99 ILE A C 1
ATOM 760 O O . ILE A 1 99 ? -12.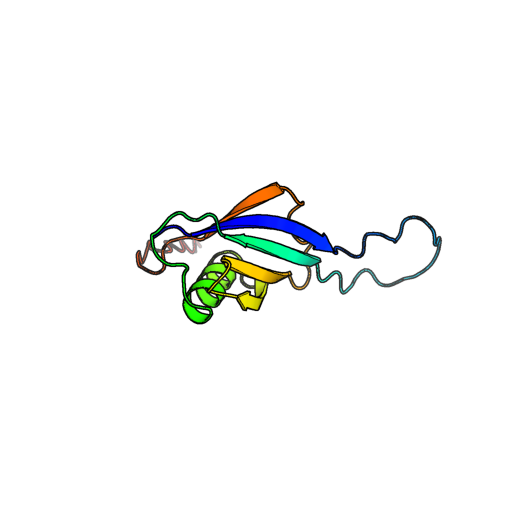032 -18.436 -14.219 1.00 52.31 99 ILE A O 1
ATOM 764 N N . ASP A 1 100 ? -13.589 -16.901 -14.702 1.00 47.66 100 ASP A N 1
ATOM 765 C CA . ASP A 1 100 ? -13.890 -17.389 -16.052 1.00 47.66 100 ASP A CA 1
ATOM 766 C C . ASP A 1 100 ? -12.721 -16.971 -16.951 1.00 47.66 100 ASP A C 1
ATOM 768 O O . ASP A 1 100 ? -12.756 -15.988 -17.688 1.00 47.66 100 ASP A O 1
ATOM 772 N N . ARG A 1 101 ? -11.613 -17.709 -16.851 1.00 48.84 101 ARG A N 1
ATOM 773 C CA . ARG A 1 101 ? -10.589 -17.725 -17.884 1.00 48.84 101 ARG A CA 1
ATOM 774 C C . ARG A 1 101 ? -11.202 -18.474 -19.059 1.00 48.84 101 ARG A C 1
ATOM 776 O O . ARG A 1 101 ? -10.919 -19.653 -19.262 1.00 48.84 101 ARG A O 1
ATOM 783 N N . LYS A 1 102 ? -12.030 -17.786 -19.849 1.00 44.59 102 LYS A N 1
ATOM 784 C CA . LYS A 1 102 ? -12.276 -18.163 -21.240 1.00 44.59 102 LYS A CA 1
ATOM 785 C C . LYS A 1 102 ? -10.955 -18.056 -21.997 1.00 44.59 102 LYS A C 1
ATOM 787 O O . LYS A 1 102 ? -10.643 -17.069 -22.653 1.00 44.59 102 LYS A O 1
ATOM 792 N N . ILE A 1 103 ? -10.166 -19.116 -21.890 1.00 53.47 103 ILE A N 1
ATOM 793 C CA . ILE A 1 103 ? -9.296 -19.582 -22.962 1.00 53.47 103 ILE A CA 1
ATOM 794 C C . ILE A 1 103 ? -10.202 -19.825 -24.169 1.00 53.47 103 ILE A C 1
ATOM 796 O O . ILE A 1 103 ? -10.780 -20.898 -24.329 1.00 53.47 103 ILE A O 1
ATOM 800 N N . SER A 1 104 ? -10.367 -18.800 -25.003 1.00 53.00 104 SER A N 1
ATOM 801 C CA . SER A 1 104 ? -10.824 -18.987 -26.374 1.00 53.00 104 SER A CA 1
ATOM 802 C C . SER A 1 104 ? -9.722 -19.736 -27.118 1.00 53.00 104 SER A C 1
ATOM 804 O O . SER A 1 104 ? -8.862 -19.134 -27.751 1.00 53.00 104 SER A O 1
ATOM 806 N N . LEU A 1 105 ? -9.722 -21.060 -26.986 1.00 62.72 105 LEU A N 1
ATOM 807 C CA . LEU A 1 105 ? -9.153 -21.939 -27.990 1.00 62.72 105 LEU A CA 1
ATOM 808 C C . LEU A 1 105 ? -10.250 -22.134 -29.038 1.00 62.72 105 LEU A C 1
ATOM 810 O O . LEU A 1 105 ? -11.306 -22.699 -28.747 1.00 62.72 105 LEU A O 1
ATOM 814 N N . SER A 1 106 ? -10.045 -21.620 -30.241 1.00 62.06 106 SER A N 1
ATOM 815 C CA . SER A 1 106 ? -10.818 -22.045 -31.403 1.00 62.06 106 SER A CA 1
ATOM 816 C C . SER A 1 106 ? -9.875 -22.134 -32.594 1.00 62.06 106 SER A C 1
ATOM 818 O O . SER A 1 106 ? -9.160 -21.180 -32.892 1.00 62.06 106 SER A O 1
ATOM 820 N N . ASP A 1 107 ? -9.872 -23.359 -33.111 1.00 59.88 107 ASP A N 1
ATOM 821 C CA . ASP A 1 107 ? -9.214 -23.971 -34.268 1.00 59.88 107 ASP A CA 1
ATOM 822 C C . ASP A 1 107 ? -9.115 -23.084 -35.521 1.00 59.88 107 ASP A C 1
ATOM 824 O O . ASP A 1 107 ? -10.114 -22.397 -35.845 1.00 59.88 107 ASP A O 1
#